Protein AF-A0A353M3A1-F1 (afdb_monomer)

Sequence (54 aa):
MQKGTIIGEDCVIGPNCRLTGARVGAGVRMEYAIIEGRVVASGESIAPFSLLSK

Radius of gyration: 9.49 Å; Cα contacts (8 Å, |Δi|>4): 147; chains: 1; bounding box: 21×18×21 Å

Secondary structure (DSSP, 8-state):
--TT-EE-TT-EE-TT-EEES-EE-TT-EESS-EEES-EE-TT-EEPTT-EE--

Foldseek 3Di:
DEPQEAAEACEAEAPCEAAANEYEYYNEYEYCEYAHVYYHYHNHYDDHVYYHYD

Solvent-accessible surface area (backbone atoms only — not comparable to full-atom values): 2857 Å² total; per-residue (Å²): 133,42,80,72,50,43,74,38,61,76,51,45,79,42,66,77,56,45,51,38,37,18,38,37,27,34,48,21,39,37,29,40,23,40,33,34,64,36,77,45,58,59,63,41,73,51,58,69,70,39,75,43,65,115

Mean predicted aligned error: 4.01 Å

Structure (mmCIF, N/CA/C/O backbone):
data_AF-A0A353M3A1-F1
#
_entry.id   AF-A0A353M3A1-F1
#
loop_
_atom_site.group_PDB
_atom_site.id
_atom_site.type_symbol
_atom_site.label_atom_id
_atom_site.label_alt_id
_atom_site.label_comp_id
_atom_site.label_asym_id
_atom_site.label_entity_id
_atom_site.label_seq_id
_atom_site.pdbx_PDB_ins_code
_atom_site.Cartn_x
_atom_site.Cartn_y
_atom_site.Cartn_z
_atom_site.occupancy
_atom_site.B_iso_or_equiv
_atom_site.auth_seq_id
_atom_site.auth_comp_id
_atom_site.auth_asym_id
_atom_site.auth_atom_id
_atom_site.pdbx_PDB_model_num
ATOM 1 N N . MET A 1 1 ? -1.388 -10.392 8.701 1.00 55.50 1 MET A N 1
ATOM 2 C CA . MET A 1 1 ? -2.153 -9.126 8.729 1.00 55.50 1 MET A CA 1
ATOM 3 C C . MET A 1 1 ? -2.584 -8.863 10.162 1.00 55.50 1 MET A C 1
ATOM 5 O O . MET A 1 1 ? -3.095 -9.783 10.790 1.00 55.50 1 MET A O 1
ATOM 9 N N . GLN A 1 2 ? -2.307 -7.679 10.711 1.00 63.16 2 GLN A N 1
ATOM 10 C CA . GLN A 1 2 ? -2.667 -7.347 12.096 1.00 63.16 2 GLN A CA 1
ATOM 11 C C . GLN A 1 2 ? -4.075 -6.733 12.171 1.00 63.16 2 GLN A C 1
ATOM 13 O O . GLN A 1 2 ? -4.570 -6.159 11.196 1.00 63.16 2 GLN A O 1
ATOM 18 N N . LYS A 1 3 ? -4.722 -6.882 13.335 1.00 78.31 3 LYS A N 1
ATOM 19 C CA . LYS A 1 3 ? -6.085 -6.407 13.629 1.00 78.31 3 LYS A CA 1
ATOM 20 C C . LYS A 1 3 ? -6.269 -4.942 13.206 1.00 78.31 3 LYS A C 1
ATOM 22 O O . LYS A 1 3 ? -5.429 -4.101 13.507 1.00 78.31 3 LYS A O 1
ATOM 27 N N . GLY A 1 4 ? -7.388 -4.647 12.544 1.00 82.94 4 GLY A N 1
ATOM 28 C CA . GLY A 1 4 ? -7.765 -3.283 12.152 1.00 82.94 4 GLY A CA 1
ATOM 29 C C . GLY A 1 4 ? -7.223 -2.816 10.800 1.00 82.94 4 GLY A C 1
ATOM 30 O O . GLY A 1 4 ? -7.395 -1.648 10.468 1.00 82.94 4 GLY A O 1
ATOM 31 N N . THR A 1 5 ? -6.588 -3.700 10.027 1.00 89.06 5 THR A N 1
ATOM 32 C CA . THR A 1 5 ? -6.183 -3.392 8.651 1.00 89.06 5 THR A CA 1
ATOM 33 C C . THR A 1 5 ? -7.337 -3.656 7.682 1.00 89.06 5 THR A C 1
ATOM 35 O O . THR A 1 5 ? -7.956 -4.716 7.757 1.00 89.06 5 THR A O 1
ATOM 38 N N . ILE A 1 6 ? -7.614 -2.717 6.777 1.00 90.69 6 ILE A N 1
ATOM 39 C CA . ILE A 1 6 ? -8.600 -2.846 5.693 1.00 90.69 6 ILE A CA 1
ATOM 40 C C . ILE A 1 6 ? -7.846 -2.709 4.373 1.00 90.69 6 ILE A C 1
ATOM 42 O O . ILE A 1 6 ? -7.063 -1.775 4.227 1.00 90.69 6 ILE A O 1
ATOM 46 N N . ILE A 1 7 ? -8.068 -3.626 3.435 1.00 89.81 7 ILE A N 1
ATOM 47 C CA . ILE A 1 7 ? -7.447 -3.610 2.106 1.00 89.81 7 ILE A CA 1
ATOM 48 C C . ILE A 1 7 ? -8.569 -3.607 1.071 1.00 89.81 7 ILE A C 1
ATOM 50 O O . ILE A 1 7 ? -9.485 -4.424 1.167 1.00 89.81 7 ILE A O 1
ATOM 54 N N . GLY A 1 8 ? -8.516 -2.660 0.138 1.00 91.00 8 GLY A N 1
ATOM 55 C CA . GLY A 1 8 ? -9.448 -2.560 -0.977 1.00 91.00 8 GLY A CA 1
ATOM 56 C C . GLY A 1 8 ? -9.236 -3.653 -2.024 1.00 91.00 8 GLY A C 1
ATOM 57 O O . GLY A 1 8 ? -8.277 -4.422 -1.984 1.00 91.00 8 GLY A O 1
ATOM 58 N N . GLU A 1 9 ? -10.144 -3.709 -2.988 1.00 93.8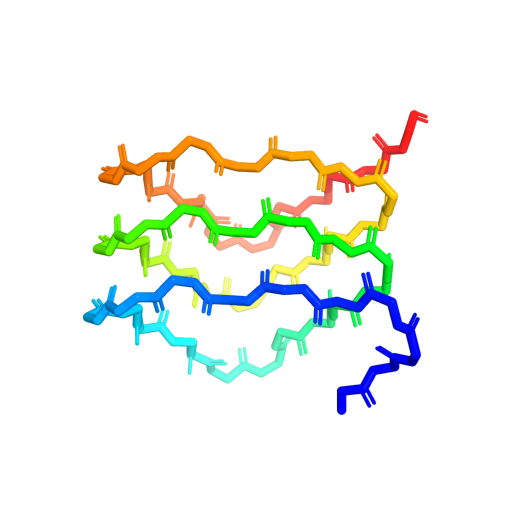1 9 GLU A N 1
ATOM 59 C CA . GLU A 1 9 ? -10.058 -4.614 -4.137 1.00 93.81 9 GLU A CA 1
ATOM 60 C C . GLU A 1 9 ? -8.874 -4.282 -5.065 1.00 93.81 9 GLU A C 1
ATOM 62 O O . GLU A 1 9 ? -8.315 -3.186 -5.011 1.00 93.81 9 GLU A O 1
ATOM 67 N N . ASP A 1 10 ? -8.438 -5.251 -5.875 1.00 93.56 10 ASP A N 1
ATOM 68 C CA . ASP A 1 10 ? -7.340 -5.109 -6.849 1.00 93.56 10 ASP A CA 1
ATOM 69 C C . ASP A 1 10 ? -5.992 -4.611 -6.288 1.00 93.56 10 ASP A C 1
ATOM 71 O O . ASP A 1 10 ? -5.155 -4.067 -7.012 1.00 93.56 10 ASP A O 1
ATOM 75 N N . CYS A 1 11 ? -5.745 -4.799 -4.990 1.00 91.69 11 CYS A N 1
ATOM 76 C CA . CYS A 1 11 ? -4.463 -4.452 -4.387 1.00 91.69 11 CYS A CA 1
ATOM 77 C C . CYS A 1 11 ? -3.393 -5.507 -4.676 1.00 91.69 11 CYS A C 1
ATOM 79 O O . CYS A 1 11 ? -3.624 -6.710 -4.538 1.00 91.69 11 CYS A O 1
ATOM 81 N N . VAL A 1 12 ? -2.178 -5.047 -4.975 1.00 90.88 12 VAL A N 1
ATOM 82 C CA . VAL A 1 12 ? -0.990 -5.895 -5.100 1.00 90.88 12 VAL A CA 1
ATOM 83 C C . VAL A 1 12 ? -0.087 -5.632 -3.905 1.00 90.88 12 VAL A C 1
ATOM 85 O O . VAL A 1 12 ? 0.524 -4.568 -3.788 1.00 90.88 12 VAL A O 1
ATOM 88 N N . ILE A 1 13 ? -0.013 -6.618 -3.013 1.00 88.69 13 ILE A N 1
ATOM 89 C CA . ILE A 1 13 ? 0.894 -6.609 -1.867 1.00 88.69 13 ILE A CA 1
ATOM 90 C C . ILE A 1 13 ? 2.074 -7.511 -2.206 1.00 88.69 13 ILE A C 1
ATOM 92 O O . ILE A 1 13 ? 1.953 -8.736 -2.217 1.00 88.69 13 ILE A O 1
ATOM 96 N N . GLY A 1 14 ? 3.204 -6.889 -2.507 1.00 88.94 14 GLY A N 1
ATOM 97 C CA . GLY A 1 14 ? 4.464 -7.563 -2.757 1.00 88.94 14 GLY A CA 1
ATOM 98 C C . GLY A 1 14 ? 5.122 -8.110 -1.488 1.00 88.94 14 GLY A C 1
ATOM 99 O O . GLY A 1 14 ? 4.583 -8.029 -0.377 1.00 88.94 14 GLY A O 1
ATOM 100 N N . PRO A 1 15 ? 6.316 -8.697 -1.640 1.00 88.50 15 PRO A N 1
ATOM 101 C CA . PRO A 1 15 ? 7.028 -9.328 -0.540 1.00 88.50 15 PRO A CA 1
ATOM 102 C C . PRO A 1 15 ? 7.433 -8.312 0.537 1.00 88.50 15 PRO A C 1
ATOM 104 O O . PRO A 1 15 ? 7.682 -7.138 0.265 1.00 88.50 15 PRO A O 1
ATOM 107 N N . ASN A 1 16 ? 7.544 -8.791 1.779 1.00 88.62 16 ASN A N 1
ATOM 108 C CA . ASN A 1 16 ? 8.013 -8.018 2.937 1.00 88.62 16 ASN A CA 1
ATOM 109 C C . ASN A 1 16 ? 7.180 -6.771 3.296 1.00 88.62 16 ASN A C 1
ATOM 111 O O . ASN A 1 16 ? 7.703 -5.836 3.899 1.00 88.62 16 ASN A O 1
ATOM 115 N N . CYS A 1 17 ? 5.882 -6.755 2.990 1.00 88.00 17 CYS A N 1
ATOM 116 C CA . CYS A 1 17 ? 4.982 -5.708 3.471 1.00 88.00 17 CYS A CA 1
ATOM 117 C C . CYS A 1 17 ? 4.500 -5.963 4.909 1.00 88.00 17 CYS A C 1
ATOM 119 O O . CYS A 1 17 ? 4.089 -7.075 5.259 1.00 88.00 17 CYS A O 1
ATOM 121 N N . ARG A 1 18 ? 4.482 -4.914 5.741 1.00 89.50 18 ARG A N 1
ATOM 122 C CA . ARG A 1 18 ? 3.900 -4.941 7.092 1.00 89.50 18 ARG A CA 1
ATOM 123 C C . ARG A 1 18 ? 2.780 -3.914 7.199 1.00 89.50 18 ARG A C 1
ATOM 125 O O . ARG A 1 18 ? 3.006 -2.727 7.015 1.00 89.50 18 ARG A O 1
ATOM 132 N N . LEU A 1 19 ? 1.578 -4.390 7.514 1.00 88.94 19 LEU A N 1
ATOM 133 C CA . LEU A 1 19 ? 0.373 -3.573 7.632 1.00 88.94 19 LEU A CA 1
ATOM 134 C C . LEU A 1 19 ? -0.224 -3.728 9.034 1.00 88.94 19 LEU A C 1
ATOM 136 O O . LEU A 1 19 ? -0.657 -4.829 9.409 1.00 88.94 19 LEU A O 1
ATOM 140 N N . THR A 1 20 ? -0.268 -2.618 9.771 1.00 90.94 20 THR A N 1
ATOM 141 C CA . THR A 1 20 ? -0.740 -2.554 11.160 1.00 90.94 20 THR A CA 1
ATOM 142 C C . THR A 1 20 ? -1.784 -1.454 11.306 1.00 90.94 20 THR A C 1
ATOM 144 O O . THR A 1 20 ? -1.450 -0.273 11.334 1.00 90.94 20 THR A O 1
ATOM 147 N N . GLY A 1 21 ? -3.069 -1.808 11.397 1.00 89.94 21 GLY A N 1
ATOM 148 C CA . GLY A 1 21 ? -4.136 -0.806 11.538 1.00 89.94 21 GLY A CA 1
ATOM 149 C C . GLY A 1 21 ? -4.228 0.162 10.350 1.00 89.94 21 GLY A C 1
ATOM 150 O O . GLY A 1 21 ? -4.627 1.311 10.524 1.00 89.94 21 GLY A O 1
ATOM 151 N N . ALA A 1 22 ? -3.795 -0.275 9.165 1.00 90.88 22 ALA A N 1
ATOM 152 C CA . ALA A 1 22 ? -3.769 0.539 7.956 1.00 90.88 22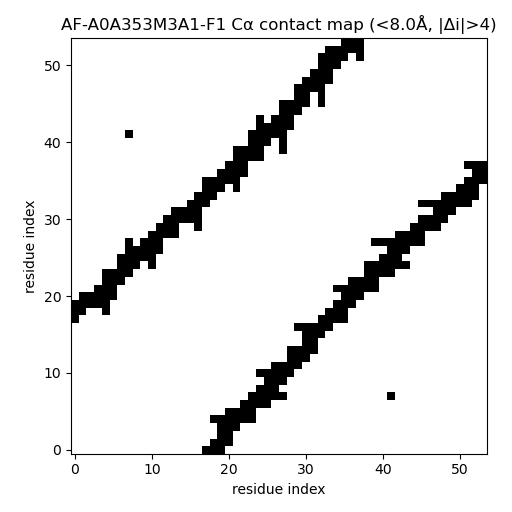 ALA A CA 1
ATOM 153 C C . ALA A 1 22 ? -5.076 0.410 7.158 1.00 90.88 22 ALA A C 1
ATOM 155 O O . ALA A 1 22 ? -5.699 -0.650 7.147 1.00 90.88 22 ALA A O 1
ATOM 156 N N . ARG A 1 23 ? -5.488 1.460 6.447 1.00 91.75 23 ARG A N 1
ATOM 157 C CA . ARG A 1 23 ? -6.595 1.393 5.477 1.00 91.75 23 ARG A CA 1
ATOM 158 C C . ARG A 1 23 ? -6.051 1.640 4.083 1.00 91.75 23 ARG A C 1
ATOM 160 O O . ARG A 1 23 ? -5.620 2.746 3.797 1.00 91.75 23 ARG A O 1
ATOM 167 N N . VAL A 1 24 ? -6.061 0.621 3.241 1.00 92.25 24 VAL A N 1
ATOM 168 C CA . VAL A 1 24 ? -5.530 0.662 1.881 1.00 92.25 24 VAL A CA 1
ATOM 169 C C . VAL A 1 24 ? -6.696 0.723 0.901 1.00 92.25 24 VAL A C 1
ATOM 171 O O . VAL A 1 24 ? -7.572 -0.139 0.953 1.00 92.25 24 VAL A O 1
ATOM 174 N N . GLY A 1 25 ? -6.733 1.750 0.051 1.00 93.75 25 GLY A N 1
ATOM 175 C CA . GLY A 1 25 ? -7.719 1.890 -1.023 1.00 93.75 25 GLY A CA 1
ATOM 176 C C . GLY A 1 25 ? -7.546 0.850 -2.134 1.00 93.75 25 GLY A C 1
ATOM 177 O O . GLY A 1 25 ? -6.582 0.096 -2.137 1.00 93.75 25 GLY A O 1
ATOM 178 N N . ALA A 1 26 ? -8.485 0.796 -3.077 1.00 94.56 26 ALA A N 1
ATOM 179 C CA . ALA A 1 26 ? -8.460 -0.175 -4.174 1.00 94.56 26 ALA A CA 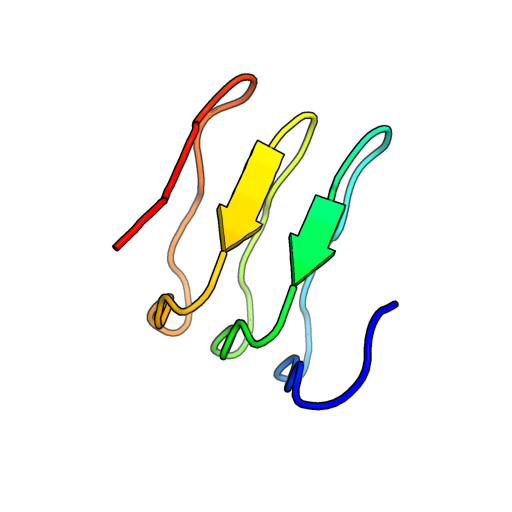1
ATOM 180 C C . ALA A 1 26 ? -7.328 0.105 -5.179 1.00 94.56 26 ALA A C 1
ATOM 182 O O . ALA A 1 26 ? -6.952 1.261 -5.378 1.00 94.56 26 ALA A O 1
ATOM 183 N N . GLY A 1 27 ? -6.794 -0.926 -5.836 1.00 93.81 27 GLY A N 1
ATOM 184 C CA . GLY A 1 27 ? -5.788 -0.773 -6.897 1.00 93.81 27 GLY A CA 1
ATOM 185 C C . GLY A 1 27 ? -4.398 -0.331 -6.421 1.00 93.81 27 GLY A C 1
ATOM 186 O O . GLY A 1 27 ? -3.581 0.100 -7.238 1.00 93.81 27 GLY A O 1
ATOM 187 N N . VAL A 1 28 ? -4.124 -0.393 -5.115 1.00 92.38 28 VAL A N 1
ATOM 188 C CA . VAL A 1 28 ? -2.834 0.021 -4.552 1.00 92.38 28 VAL A CA 1
ATOM 189 C C . VAL A 1 28 ? -1.773 -1.035 -4.819 1.00 92.38 28 VAL A C 1
ATOM 191 O O . VAL A 1 28 ? -2.000 -2.232 -4.629 1.00 92.38 28 VAL A O 1
ATOM 194 N N . ARG A 1 29 ? -0.580 -0.584 -5.210 1.00 91.44 29 ARG A N 1
ATOM 195 C CA . ARG A 1 29 ? 0.602 -1.440 -5.349 1.00 91.44 29 ARG A CA 1
ATOM 196 C C . ARG A 1 29 ? 1.643 -1.044 -4.318 1.00 91.44 29 ARG A C 1
ATOM 198 O O . ARG A 1 29 ? 1.996 0.131 -4.208 1.00 91.44 29 ARG A O 1
ATOM 205 N N . MET A 1 30 ? 2.108 -2.021 -3.552 1.00 89.38 30 MET A N 1
ATOM 206 C CA . MET A 1 30 ? 3.121 -1.815 -2.523 1.00 89.38 30 MET A CA 1
ATOM 207 C C . MET A 1 30 ? 4.025 -3.031 -2.426 1.00 89.38 30 MET A C 1
ATOM 209 O O . MET A 1 30 ? 3.551 -4.161 -2.466 1.00 89.38 30 MET A O 1
ATOM 213 N N . GLU A 1 31 ? 5.317 -2.801 -2.247 1.00 91.94 31 GLU A N 1
ATOM 214 C CA . GLU A 1 31 ? 6.315 -3.851 -2.054 1.00 91.94 31 GLU A CA 1
ATOM 215 C C . GLU A 1 31 ? 7.322 -3.355 -1.017 1.00 91.94 31 GLU A C 1
ATOM 217 O O . GLU A 1 31 ? 7.610 -2.160 -0.981 1.00 91.94 31 GLU A O 1
ATOM 222 N N . TYR A 1 32 ? 7.845 -4.228 -0.152 1.00 91.00 32 TYR A N 1
ATOM 223 C CA . TYR A 1 32 ? 8.838 -3.851 0.867 1.00 91.00 32 TYR A CA 1
ATOM 224 C C . TYR A 1 32 ? 8.439 -2.623 1.715 1.00 91.00 32 TYR A C 1
ATOM 226 O O . TYR A 1 32 ? 9.288 -1.806 2.060 1.00 91.00 32 TYR A O 1
ATOM 234 N N . ALA A 1 33 ? 7.149 -2.459 2.023 1.00 89.38 33 ALA A N 1
ATOM 235 C CA . ALA A 1 33 ? 6.617 -1.261 2.678 1.00 89.38 33 ALA A CA 1
ATOM 236 C C . ALA A 1 33 ? 6.042 -1.554 4.071 1.00 89.38 33 ALA A C 1
ATOM 238 O O . ALA A 1 33 ? 5.436 -2.605 4.303 1.00 89.38 33 ALA A O 1
ATOM 239 N N . ILE A 1 34 ? 6.186 -0.597 4.989 1.00 90.69 34 ILE A N 1
ATOM 240 C CA . ILE A 1 34 ? 5.612 -0.660 6.338 1.00 90.69 34 ILE A CA 1
ATOM 241 C C . ILE A 1 34 ? 4.564 0.446 6.475 1.00 90.69 34 ILE A C 1
ATOM 243 O O . ILE A 1 34 ? 4.883 1.621 6.309 1.00 90.69 34 ILE A O 1
ATOM 247 N N . ILE A 1 35 ? 3.319 0.074 6.782 1.00 90.12 35 ILE A N 1
ATOM 248 C CA . ILE A 1 35 ? 2.196 1.003 6.954 1.00 90.12 35 ILE A CA 1
ATOM 249 C C . ILE A 1 35 ? 1.554 0.768 8.316 1.00 90.12 35 ILE A C 1
ATO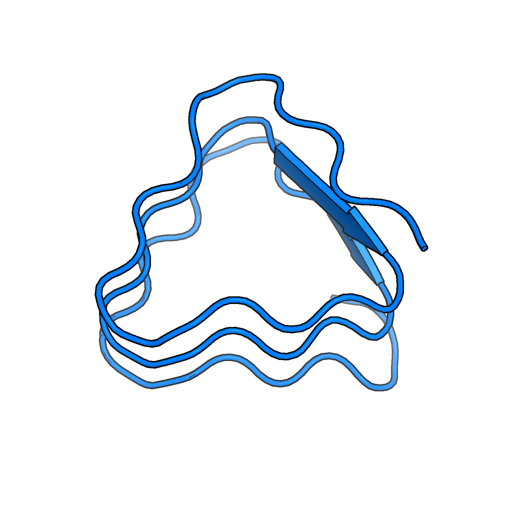M 251 O O . ILE A 1 35 ? 0.997 -0.302 8.581 1.00 90.12 35 ILE A O 1
ATOM 255 N N . GLU A 1 36 ? 1.594 1.788 9.166 1.00 91.75 36 GLU A N 1
ATOM 256 C CA . GLU A 1 36 ? 1.112 1.714 10.543 1.00 91.75 36 GLU A CA 1
ATOM 257 C C . GLU A 1 3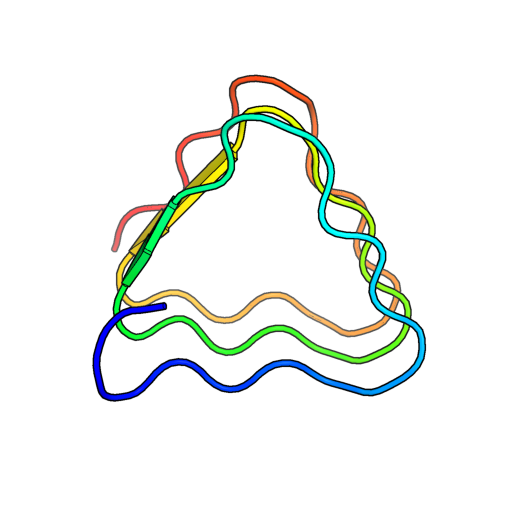6 ? 0.157 2.870 10.847 1.00 91.75 36 GLU A C 1
ATOM 259 O O . GLU A 1 36 ? 0.543 4.038 10.850 1.00 91.75 36 GLU A O 1
ATOM 264 N N . GLY A 1 37 ? -1.118 2.549 11.092 1.00 89.06 37 GLY A N 1
ATOM 265 C CA . GLY A 1 37 ? -2.141 3.527 11.481 1.00 89.06 37 GLY A CA 1
ATOM 266 C C . GLY A 1 37 ? -2.449 4.600 10.428 1.00 89.06 37 GLY A C 1
ATOM 267 O O . GLY A 1 37 ? -2.965 5.663 10.775 1.00 89.06 37 GLY A O 1
ATOM 268 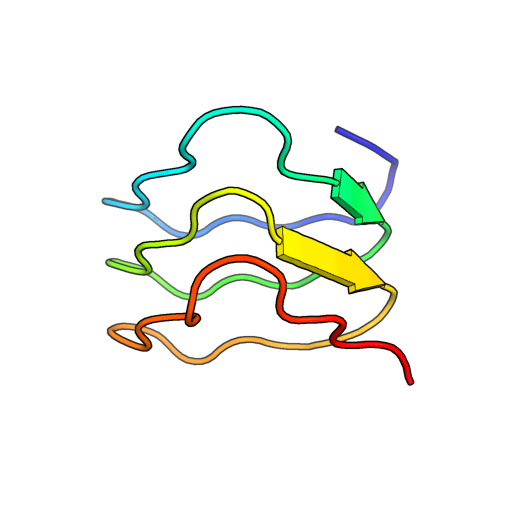N N . ARG A 1 38 ? -2.113 4.347 9.158 1.00 90.69 38 ARG A N 1
ATOM 269 C CA . ARG A 1 38 ? -2.253 5.280 8.028 1.00 90.69 38 ARG A CA 1
ATOM 270 C C . ARG A 1 38 ? -3.349 4.851 7.053 1.00 90.69 38 ARG A C 1
ATOM 272 O O . ARG A 1 38 ? -3.744 3.686 7.003 1.00 90.69 38 ARG A O 1
ATOM 279 N N . VAL A 1 39 ? -3.827 5.816 6.270 1.00 90.25 39 VAL A N 1
ATOM 280 C CA . VAL A 1 39 ? -4.763 5.603 5.160 1.00 90.25 39 VAL A CA 1
ATOM 281 C C . VAL A 1 39 ? -4.021 5.852 3.850 1.00 90.25 39 VAL A C 1
ATOM 283 O O . VAL A 1 39 ? -3.386 6.894 3.715 1.00 90.25 39 VAL A O 1
ATOM 286 N N . VAL A 1 40 ? -4.098 4.897 2.926 1.00 90.81 40 VAL A N 1
ATOM 287 C CA . VAL A 1 40 ? -3.559 4.958 1.562 1.00 90.81 40 VAL A CA 1
ATOM 288 C C . VAL A 1 40 ? -4.736 5.112 0.611 1.00 90.81 40 VAL A C 1
ATOM 290 O O . VAL A 1 40 ? -5.716 4.365 0.722 1.00 90.81 40 VAL A O 1
ATOM 293 N N . ALA A 1 41 ? -4.667 6.083 -0.291 1.00 91.75 41 ALA A N 1
ATOM 294 C CA . ALA A 1 41 ? -5.736 6.344 -1.242 1.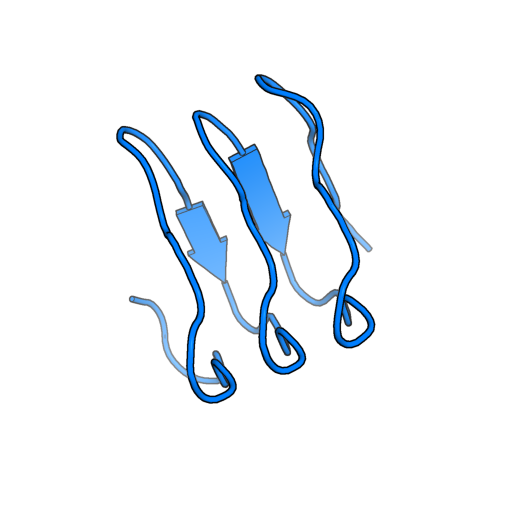00 91.75 41 ALA A CA 1
ATOM 295 C C . ALA A 1 41 ? -5.805 5.254 -2.324 1.00 91.75 41 ALA A C 1
ATOM 297 O O . ALA A 1 41 ? -4.830 4.562 -2.613 1.00 91.75 41 ALA A O 1
ATOM 298 N N . SER A 1 42 ? -6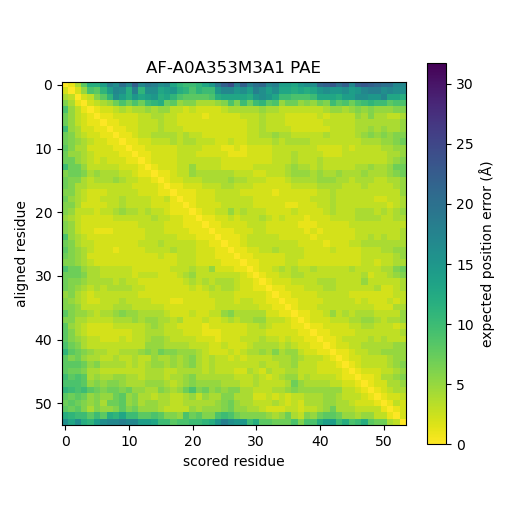.977 5.092 -2.938 1.00 93.31 42 SER A N 1
ATOM 299 C CA . SER A 1 42 ? -7.141 4.173 -4.067 1.00 93.31 42 SER A CA 1
ATOM 300 C C . SER A 1 42 ? -6.274 4.608 -5.254 1.00 93.31 42 SER A C 1
ATOM 302 O O . SER A 1 42 ? -6.188 5.797 -5.557 1.00 93.31 42 SER A O 1
ATOM 304 N N . GLY A 1 43 ? -5.646 3.646 -5.931 1.00 88.62 43 GLY A N 1
ATOM 305 C CA . GLY A 1 43 ? -4.754 3.872 -7.073 1.00 88.62 43 GLY A CA 1
ATOM 306 C C . GLY A 1 43 ? -3.375 4.427 -6.706 1.00 88.62 43 GLY A C 1
ATOM 307 O O . GLY A 1 43 ? -2.563 4.690 -7.593 1.00 88.62 43 GLY A O 1
ATOM 308 N N . GLU A 1 44 ? -3.089 4.603 -5.417 1.00 88.56 44 GLU A N 1
ATOM 309 C CA . GLU A 1 44 ? -1.795 5.086 -4.959 1.00 88.56 44 GLU A CA 1
ATOM 310 C C . GLU A 1 44 ? -0.730 3.986 -5.103 1.00 88.56 44 GLU A C 1
ATOM 312 O O . GLU A 1 44 ? -0.990 2.797 -4.908 1.00 88.56 44 GLU A O 1
ATOM 317 N N . SER A 1 45 ? 0.485 4.374 -5.481 1.00 86.31 45 SER A N 1
ATOM 318 C CA . SER A 1 45 ? 1.623 3.456 -5.577 1.00 86.31 45 SER A CA 1
ATOM 319 C C . SER A 1 45 ? 2.628 3.816 -4.500 1.00 86.31 45 SER A C 1
ATOM 321 O O . SER A 1 45 ? 3.160 4.926 -4.489 1.00 86.31 45 SER A O 1
ATOM 323 N N . ILE A 1 46 ? 2.883 2.882 -3.588 1.00 88.12 46 ILE A N 1
ATOM 324 C CA . ILE A 1 46 ? 3.852 3.086 -2.515 1.00 88.12 46 ILE A CA 1
ATOM 325 C C . ILE A 1 46 ? 5.218 2.625 -3.000 1.00 88.12 46 ILE A C 1
ATOM 327 O O . ILE A 1 46 ? 5.384 1.484 -3.431 1.00 88.12 46 ILE A O 1
ATOM 331 N N . ALA A 1 47 ? 6.200 3.521 -2.913 1.00 87.56 47 ALA A N 1
ATOM 332 C CA . ALA A 1 47 ? 7.565 3.205 -3.296 1.00 87.56 47 ALA A CA 1
ATOM 333 C C . ALA A 1 47 ? 8.149 2.100 -2.389 1.00 87.56 47 ALA A C 1
ATOM 335 O O . ALA A 1 47 ? 7.861 2.079 -1.185 1.00 87.56 47 ALA A O 1
ATOM 336 N N . PRO A 1 48 ? 9.004 1.213 -2.924 1.00 86.75 48 PRO A N 1
ATOM 337 C CA . PRO A 1 48 ? 9.697 0.215 -2.121 1.00 86.75 48 PRO A CA 1
ATOM 338 C C . PRO A 1 48 ? 10.465 0.844 -0.958 1.00 86.75 48 PRO A C 1
ATOM 340 O O . PRO A 1 48 ? 11.007 1.939 -1.098 1.00 86.75 48 PRO A O 1
ATOM 343 N N . PHE A 1 49 ? 10.528 0.149 0.180 1.00 86.88 49 PHE A N 1
ATOM 344 C CA . PHE A 1 49 ? 11.209 0.613 1.400 1.00 86.88 49 PHE A CA 1
ATOM 345 C C . PHE A 1 49 ? 10.585 1.856 2.052 1.00 86.88 49 PHE A C 1
ATOM 347 O O . PHE A 1 49 ? 11.208 2.491 2.903 1.00 86.88 49 PHE A O 1
ATOM 354 N N . SER A 1 50 ? 9.342 2.197 1.698 1.00 85.50 50 SER A N 1
ATOM 355 C CA . SER A 1 50 ? 8.621 3.297 2.341 1.00 85.50 50 SER A CA 1
ATOM 356 C C . SER A 1 50 ? 8.114 2.906 3.729 1.00 85.50 50 SER A C 1
ATOM 358 O O . SER A 1 50 ? 7.502 1.850 3.917 1.00 85.50 50 SER A O 1
ATOM 360 N N . LEU A 1 51 ? 8.314 3.812 4.687 1.00 87.06 51 LEU A N 1
ATOM 361 C CA . LEU A 1 51 ? 7.710 3.760 6.014 1.00 87.06 51 LEU A CA 1
ATOM 362 C C . LEU A 1 51 ? 6.627 4.837 6.112 1.00 87.06 51 LEU A C 1
ATOM 364 O O . LEU A 1 51 ? 6.926 6.030 6.134 1.00 87.06 51 LEU A O 1
ATOM 368 N N . LEU A 1 52 ? 5.371 4.407 6.194 1.00 83.44 52 LEU A N 1
ATOM 369 C CA . LEU A 1 52 ? 4.226 5.265 6.469 1.00 83.44 52 LEU A CA 1
ATOM 370 C C . LEU A 1 52 ? 3.7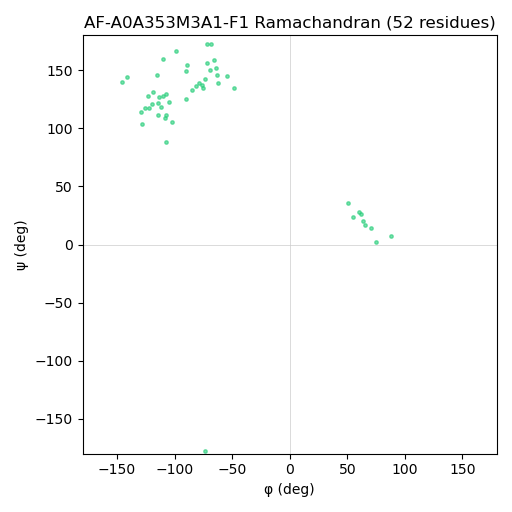45 4.984 7.893 1.00 83.44 52 LEU A C 1
ATOM 372 O O . LEU A 1 52 ? 2.869 4.147 8.115 1.00 83.44 52 LEU A O 1
ATOM 376 N N . SER A 1 53 ? 4.316 5.696 8.860 1.00 83.38 53 SER A N 1
ATOM 377 C CA . SER A 1 53 ? 3.829 5.731 10.241 1.00 83.38 53 SER A CA 1
ATOM 378 C C . SER A 1 53 ? 2.976 6.980 10.488 1.00 83.38 53 SER A C 1
ATOM 380 O O . SER A 1 53 ? 2.935 7.898 9.662 1.00 83.38 53 SER A O 1
ATOM 382 N N . LYS A 1 54 ? 2.245 7.006 11.605 1.00 63.59 54 LYS A N 1
ATOM 383 C CA . LYS A 1 54 ? 1.475 8.181 12.030 1.00 63.59 54 LYS A CA 1
ATOM 384 C C . LYS A 1 54 ? 2.387 9.384 12.246 1.00 63.59 54 LYS A C 1
ATOM 386 O O . LYS A 1 54 ? 3.366 9.233 13.006 1.00 63.59 54 LYS A O 1
#

Nearest PDB structures (foldseek):
  7kr9-assembly1_A  TM=9.877E-01  e=6.355E-02  Streptococcus pneumoniae D39
  4aaw-assembly1_A  TM=9.383E-01  e=6.355E-02  Streptococcus pneumoniae
  4g3q-assembly1_A  TM=9.669E-01  e=1.891E-01  Mycobacterium tuberculosis
  4ac3-assembly1_A  TM=8.121E-01  e=7.704E-02  Streptococcus pneumoniae
  1hm8-assembly1_A  TM=9.839E-01  e=1.786E+00  Streptococcus pneumoniae

pLDDT: mean 87.95, std 7.29, range [55.5, 94.56]